Protein AF-A0A3Q0SW16-F1 (afdb_monomer)

Radius of gyration: 19.31 Å; Cα contacts (8 Å, |Δi|>4): 58; chains: 1; bounding box: 65×17×43 Å

Nearest PDB structures (foldseek):
  4irl-assembly3_C  TM=9.450E-01  e=1.051E-02  Escherichia coli K-12
  2n83-assembly1_B  TM=6.630E-01  e=2.761E-01  Homo sapiens
  4uz0-assembly2_B  TM=7.419E-01  e=1.033E+00  Homo sapiens
  8jol-assembly1_C  TM=6.333E-01  e=1.227E+00  Caenorhabditis elegans
  7vzr-assembly1_A  TM=2.980E-01  e=9.128E+00  Chloracidobacterium thermophilum B

Solvent-accessible surface area (backbone atoms only — not comparable to full-atom values): 5582 Å² total; per-residue (Å²): 139,81,86,76,79,82,71,81,66,85,72,58,72,63,52,54,57,53,51,50,50,49,46,52,50,54,46,50,41,64,43,44,61,61,46,51,48,54,35,39,76,67,69,59,42,54,70,70,58,49,50,53,27,67,68,36,90,45,45,68,51,19,45,53,46,49,56,67,62,47,76,45,72,68,43,42,54,49,50,55,52,48,48,48,68,76,46,59,76,85,71,70,74,133

Secondary structure (DSSP, 8-state):
---------TTSHHHHHHHHHHHHHHHHHHHHHHHHHHHHHTT-S-HHHHHHHHH-SSHHHHHHHHHHH--SHHHHHHHHHHHHHHS-------

Sequence (94 aa):
QIHRHTAGNPLTLKTDSIHLTLQILIQSITLVMPVADEMRQQDMIHPEMYNRIHAARTSQDKMRELYKALTTTKVKSAFYRILQEIQPPTCESM

InterPro domains:
  IPR001315 CARD domain [PF00619] (25-88)
  IPR001315 CARD domain [PS50209] (25-87)
  IPR011029 Death-like domain superfamily [G3DSA:1.10.533.10] (18-94)
  IPR011029 Death-like domain superfamily [SSF47986] (23-90)

pLDDT: mean 70.83, std 16.96, range [36.84, 89.5]

Organism: Amphilophus citrinellus (NCBI:txid61819)

Structure (mmCIF, N/CA/C/O backbone):
data_AF-A0A3Q0SW16-F1
#
_entry.id   AF-A0A3Q0SW16-F1
#
loop_
_atom_site.group_PDB
_atom_site.id
_atom_site.type_symbol
_atom_site.label_atom_id
_atom_site.label_alt_id
_atom_site.label_comp_id
_atom_site.label_asym_id
_atom_site.label_entity_id
_atom_site.label_seq_id
_atom_site.pdbx_PDB_ins_code
_atom_site.Cartn_x
_atom_site.Cartn_y
_atom_site.Cartn_z
_atom_site.occupancy
_atom_site.B_iso_or_equiv
_atom_site.auth_seq_id
_atom_site.auth_comp_id
_atom_site.auth_asym_id
_atom_site.auth_atom_id
_atom_site.pdbx_PDB_model_num
ATOM 1 N N . GLN A 1 1 ? 52.280 -3.470 30.566 1.00 40.78 1 GLN A N 1
ATOM 2 C CA . GLN A 1 1 ? 50.863 -3.850 30.403 1.00 40.78 1 GLN A CA 1
ATOM 3 C C . GLN A 1 1 ? 50.051 -2.568 30.333 1.00 40.78 1 GLN A C 1
ATOM 5 O O . GLN A 1 1 ? 50.019 -1.838 31.309 1.00 40.78 1 GLN A O 1
ATOM 10 N N . ILE A 1 2 ? 49.519 -2.225 29.159 1.00 39.81 2 ILE A N 1
ATOM 11 C CA . ILE A 1 2 ? 48.737 -0.999 28.953 1.00 39.81 2 ILE A CA 1
ATOM 12 C C . ILE A 1 2 ? 47.383 -1.452 28.417 1.00 39.81 2 ILE A C 1
ATOM 14 O O . ILE A 1 2 ? 47.305 -2.006 27.321 1.00 39.81 2 ILE A O 1
ATOM 18 N N . HIS A 1 3 ? 46.343 -1.292 29.230 1.00 43.50 3 HIS A N 1
ATOM 19 C CA . HIS A 1 3 ? 44.967 -1.605 28.868 1.00 43.50 3 HIS A CA 1
ATOM 20 C C . HIS A 1 3 ? 44.511 -0.601 27.804 1.00 43.50 3 HIS A C 1
ATOM 22 O O . HIS A 1 3 ? 44.278 0.568 28.103 1.00 43.50 3 HIS A O 1
ATOM 28 N N . ARG A 1 4 ? 44.417 -1.037 26.544 1.00 43.28 4 ARG A N 1
ATOM 29 C CA . ARG A 1 4 ? 43.778 -0.248 25.488 1.00 43.28 4 ARG A CA 1
ATOM 30 C C . ARG A 1 4 ? 42.272 -0.442 25.603 1.00 43.28 4 ARG A C 1
ATOM 32 O O . ARG A 1 4 ? 41.750 -1.482 25.220 1.00 43.28 4 ARG A O 1
ATOM 39 N N . HIS A 1 5 ? 41.606 0.565 26.161 1.00 44.09 5 HIS A N 1
ATOM 40 C CA . HIS A 1 5 ? 40.164 0.744 26.057 1.00 44.09 5 HIS A CA 1
ATOM 41 C C . HIS A 1 5 ? 39.767 0.756 24.577 1.00 44.09 5 HIS A C 1
ATOM 43 O O . HIS A 1 5 ? 40.181 1.631 23.816 1.00 44.09 5 HIS A O 1
ATOM 49 N N . THR A 1 6 ? 38.967 -0.225 24.176 1.00 44.00 6 THR A N 1
ATOM 50 C CA . THR A 1 6 ? 38.217 -0.239 22.924 1.00 44.00 6 THR A CA 1
ATOM 51 C C . THR A 1 6 ? 37.203 0.901 22.979 1.00 44.00 6 THR A C 1
ATOM 53 O O . THR A 1 6 ? 36.124 0.775 23.553 1.00 44.00 6 THR A O 1
ATOM 56 N N . ALA A 1 7 ? 37.576 2.055 22.429 1.00 46.16 7 ALA A N 1
ATOM 57 C CA . ALA A 1 7 ? 36.635 3.118 22.126 1.00 46.16 7 ALA A CA 1
ATOM 58 C C . ALA A 1 7 ? 35.649 2.581 21.078 1.00 46.16 7 ALA A C 1
ATOM 60 O O . ALA A 1 7 ? 36.048 2.257 19.958 1.00 46.16 7 ALA A O 1
ATOM 61 N N . GLY A 1 8 ? 34.379 2.439 21.467 1.00 49.56 8 GLY A N 1
ATOM 62 C CA . GLY A 1 8 ? 33.283 2.171 20.543 1.00 49.56 8 GLY A CA 1
ATOM 63 C C . GLY A 1 8 ? 33.323 3.200 19.418 1.00 49.56 8 GLY A C 1
ATOM 64 O O . GLY A 1 8 ? 33.246 4.404 19.654 1.00 49.56 8 GLY A O 1
ATOM 65 N N . ASN A 1 9 ? 33.545 2.714 18.203 1.00 47.81 9 ASN A N 1
ATOM 66 C CA . ASN A 1 9 ? 33.715 3.536 17.019 1.00 47.81 9 ASN A CA 1
ATOM 67 C C . ASN A 1 9 ? 32.375 4.239 16.699 1.00 47.81 9 ASN A C 1
ATOM 69 O O . ASN A 1 9 ? 31.383 3.540 16.493 1.00 47.81 9 ASN A O 1
ATOM 73 N N . PRO A 1 10 ? 32.300 5.581 16.609 1.00 46.97 10 PRO A N 1
ATOM 74 C CA . PRO A 1 10 ? 31.049 6.308 16.336 1.00 46.97 10 PRO A CA 1
ATOM 75 C C . PRO A 1 10 ? 30.483 6.087 14.918 1.00 46.97 10 PRO A C 1
ATOM 77 O O . PRO A 1 10 ? 29.461 6.667 14.557 1.00 46.97 10 PRO A O 1
ATOM 80 N N . LEU A 1 11 ? 31.134 5.253 14.103 1.00 43.03 11 LEU A N 1
ATOM 81 C CA . LEU A 1 11 ? 30.729 4.941 12.734 1.00 43.03 11 LEU A CA 1
ATOM 82 C C . LEU A 1 11 ? 29.705 3.799 12.625 1.00 43.03 11 LEU A C 1
ATOM 84 O O . LEU A 1 11 ? 29.166 3.599 11.542 1.00 43.03 11 LEU A O 1
ATOM 88 N N . THR A 1 12 ? 29.393 3.072 13.704 1.00 47.22 12 THR A N 1
ATOM 89 C CA . THR A 1 12 ? 28.425 1.961 13.631 1.00 47.22 12 THR A CA 1
ATOM 90 C C . THR A 1 12 ? 26.966 2.420 13.701 1.00 47.22 12 THR A C 1
ATOM 92 O O . THR A 1 12 ? 26.144 1.857 12.991 1.00 47.22 12 THR A O 1
ATOM 95 N N . LEU A 1 13 ? 26.641 3.511 14.411 1.00 45.06 13 LEU A N 1
ATOM 96 C CA . LEU A 1 13 ? 25.244 3.957 14.596 1.00 45.06 13 LEU A CA 1
ATOM 97 C C . LEU A 1 13 ? 24.579 4.564 13.345 1.00 45.06 13 LEU A C 1
ATOM 99 O O . LEU A 1 13 ? 23.355 4.690 13.287 1.00 45.06 13 LEU A O 1
ATOM 103 N N . LYS A 1 14 ? 25.354 4.991 12.340 1.00 44.94 14 LYS A N 1
ATOM 104 C CA . LYS A 1 14 ? 24.789 5.624 11.131 1.00 44.94 14 LYS A CA 1
ATOM 105 C C . LYS A 1 14 ? 24.340 4.596 10.090 1.00 44.94 14 LYS A C 1
ATOM 107 O O . LYS A 1 14 ? 23.474 4.893 9.268 1.00 44.94 14 LYS A O 1
ATOM 112 N N . THR A 1 15 ? 24.907 3.394 10.152 1.00 46.38 15 THR A N 1
ATOM 113 C CA . THR A 1 15 ? 24.588 2.283 9.252 1.00 46.38 15 THR A CA 1
ATOM 114 C C . THR A 1 15 ? 23.253 1.646 9.622 1.00 46.38 15 THR A C 1
ATOM 116 O O . THR A 1 15 ? 22.480 1.337 8.722 1.00 46.38 15 THR A O 1
ATOM 119 N N . ASP A 1 16 ? 22.913 1.573 10.914 1.00 52.47 16 ASP A N 1
ATOM 120 C CA . ASP A 1 16 ? 21.623 1.046 11.385 1.00 52.47 16 ASP A CA 1
ATOM 121 C C . ASP A 1 16 ? 20.432 1.889 10.914 1.00 52.47 16 ASP A C 1
ATOM 123 O O . ASP A 1 16 ? 19.395 1.348 10.553 1.00 52.47 16 ASP A O 1
ATOM 127 N N . SER A 1 17 ? 20.583 3.215 10.817 1.00 52.59 17 SER A N 1
ATOM 128 C CA . SER A 1 17 ? 19.507 4.102 10.341 1.00 52.59 17 SER A CA 1
ATOM 129 C C . SER A 1 17 ? 19.212 3.924 8.847 1.00 52.59 17 SER A C 1
ATOM 131 O O . SER A 1 17 ? 18.052 3.941 8.431 1.00 52.59 17 SER A O 1
ATOM 133 N N . ILE A 1 18 ? 20.249 3.734 8.024 1.00 51.84 18 ILE A N 1
ATOM 134 C CA . ILE A 1 18 ? 20.085 3.482 6.584 1.00 51.84 18 ILE A CA 1
ATOM 135 C C . ILE A 1 18 ? 19.614 2.043 6.361 1.00 51.84 18 ILE A C 1
ATOM 137 O O . ILE A 1 18 ? 18.720 1.826 5.551 1.00 51.84 18 ILE A O 1
ATOM 141 N N . HIS A 1 19 ? 20.144 1.077 7.115 1.00 53.91 19 HIS A N 1
ATOM 142 C CA . HIS A 1 19 ? 19.727 -0.322 7.051 1.00 53.91 19 HIS A CA 1
ATOM 143 C C . HIS A 1 19 ? 18.262 -0.497 7.475 1.00 53.91 19 HIS A C 1
ATOM 145 O O . HIS A 1 19 ? 17.499 -1.149 6.770 1.00 53.91 19 HIS A O 1
ATOM 151 N N . LEU A 1 20 ? 17.825 0.175 8.544 1.00 54.84 20 LEU A N 1
ATOM 152 C CA . LEU A 1 20 ? 16.431 0.186 8.988 1.00 54.84 20 LEU A CA 1
ATOM 153 C C . LEU A 1 20 ? 15.516 0.867 7.962 1.00 54.84 20 LEU A C 1
ATOM 155 O O . LEU A 1 20 ? 14.454 0.340 7.645 1.00 54.84 20 LEU A O 1
ATOM 159 N N . THR A 1 21 ? 15.940 1.995 7.381 1.00 56.72 21 THR A N 1
ATOM 160 C CA . THR A 1 21 ? 15.154 2.696 6.349 1.00 56.72 21 THR A CA 1
ATOM 161 C C . THR A 1 21 ? 15.026 1.860 5.075 1.00 56.72 21 THR A C 1
ATOM 163 O O . THR A 1 21 ? 13.937 1.754 4.516 1.00 56.72 21 THR A O 1
ATOM 166 N N . LEU A 1 22 ? 16.114 1.228 4.627 1.00 64.81 22 LEU A N 1
ATOM 167 C CA . LEU A 1 22 ? 16.108 0.346 3.462 1.00 64.81 22 LEU A CA 1
ATOM 168 C C . LEU A 1 22 ? 15.285 -0.913 3.725 1.00 64.81 22 LEU A C 1
ATOM 170 O O . LEU A 1 22 ? 14.504 -1.295 2.864 1.00 64.81 22 LEU A O 1
ATOM 174 N N . GLN A 1 23 ? 15.386 -1.518 4.909 1.00 60.84 23 GLN A N 1
ATOM 175 C CA . GLN A 1 23 ? 14.578 -2.677 5.277 1.00 60.84 23 GLN A CA 1
ATOM 176 C C . GLN A 1 23 ? 13.092 -2.320 5.337 1.00 60.84 23 GLN A C 1
ATOM 178 O O . GLN A 1 23 ? 12.288 -3.040 4.763 1.00 60.84 23 GLN A O 1
ATOM 183 N N . ILE A 1 24 ? 12.710 -1.188 5.939 1.00 60.66 24 ILE A N 1
ATOM 184 C CA . ILE A 1 24 ? 11.319 -0.703 5.935 1.00 60.66 24 ILE A CA 1
ATOM 185 C C . ILE A 1 24 ? 10.841 -0.435 4.506 1.00 60.66 24 ILE A C 1
ATOM 187 O O . ILE A 1 24 ? 9.710 -0.780 4.166 1.00 60.66 24 ILE A O 1
ATOM 191 N N . LEU A 1 25 ? 11.692 0.135 3.650 1.00 62.78 25 LEU A N 1
ATOM 192 C CA . LEU A 1 25 ? 11.360 0.402 2.254 1.00 62.78 25 LEU A CA 1
ATOM 193 C C . LEU A 1 25 ? 11.184 -0.900 1.458 1.00 62.78 25 LEU A C 1
ATOM 195 O O . LEU A 1 25 ? 10.189 -1.046 0.760 1.00 62.78 25 LEU A O 1
ATOM 199 N N . ILE A 1 26 ? 12.094 -1.867 1.601 1.00 61.50 26 ILE A N 1
ATOM 200 C CA . ILE A 1 26 ? 12.071 -3.173 0.919 1.00 61.50 26 ILE A CA 1
ATOM 201 C C . ILE A 1 26 ? 10.913 -4.04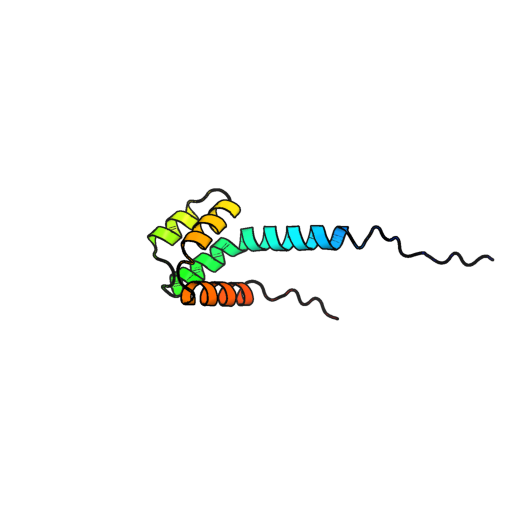1 1.427 1.00 61.50 26 ILE A C 1
ATOM 203 O O . ILE A 1 26 ? 10.219 -4.678 0.633 1.00 61.50 26 ILE A O 1
ATOM 207 N N . GLN A 1 27 ? 10.660 -4.028 2.736 1.00 61.94 27 GLN A N 1
ATOM 208 C CA . GLN A 1 27 ? 9.506 -4.685 3.346 1.00 61.94 27 GLN A CA 1
ATOM 209 C C . GLN A 1 27 ? 8.226 -4.044 2.819 1.00 61.94 27 GLN A C 1
ATOM 211 O O . GLN A 1 27 ? 7.406 -4.745 2.249 1.00 61.94 27 GLN A O 1
ATOM 216 N N . SER A 1 28 ? 8.087 -2.716 2.853 1.00 62.88 28 SER A N 1
ATOM 217 C CA . SER A 1 28 ? 6.909 -2.028 2.294 1.00 62.88 28 SER A CA 1
ATOM 218 C C . SER A 1 28 ? 6.688 -2.383 0.819 1.00 62.88 28 SER A C 1
ATOM 220 O O . SER A 1 28 ? 5.570 -2.658 0.400 1.00 62.88 28 SER A O 1
ATOM 222 N N . ILE A 1 29 ? 7.765 -2.471 0.039 1.00 62.31 29 ILE A N 1
ATOM 223 C CA . ILE A 1 29 ? 7.770 -2.892 -1.369 1.00 62.31 29 ILE A CA 1
ATOM 224 C C . ILE A 1 29 ? 7.276 -4.343 -1.544 1.00 62.31 29 ILE A C 1
ATOM 226 O O . ILE A 1 29 ? 6.602 -4.646 -2.531 1.00 62.31 29 ILE A O 1
ATOM 230 N N . THR A 1 30 ? 7.588 -5.234 -0.607 1.00 67.50 30 THR A N 1
ATOM 231 C CA . THR A 1 30 ? 7.179 -6.650 -0.639 1.00 67.50 30 THR A CA 1
ATOM 232 C C . THR A 1 30 ? 5.755 -6.837 -0.106 1.00 67.50 30 THR A C 1
ATOM 234 O O . THR A 1 30 ? 4.985 -7.638 -0.634 1.00 67.50 30 THR A O 1
ATOM 237 N N . LEU A 1 31 ? 5.372 -6.040 0.892 1.00 75.81 31 LEU A N 1
ATOM 238 C CA . LEU A 1 31 ? 4.108 -6.132 1.615 1.00 75.81 31 LEU A CA 1
ATOM 239 C C . LEU A 1 31 ? 2.950 -5.398 0.928 1.00 75.81 31 LEU A C 1
ATOM 241 O O . LEU A 1 31 ? 1.800 -5.670 1.247 1.00 75.81 31 LEU A O 1
ATOM 245 N N . VAL A 1 32 ? 3.208 -4.534 -0.062 1.00 79.38 32 VAL A N 1
ATOM 246 C CA . VAL A 1 32 ? 2.150 -3.845 -0.829 1.00 79.38 32 VAL A CA 1
ATOM 247 C C . VAL A 1 32 ? 1.127 -4.804 -1.436 1.00 79.38 32 VAL A C 1
ATOM 249 O O . VAL A 1 32 ? -0.063 -4.508 -1.412 1.00 79.38 32 VAL A O 1
ATOM 252 N N . MET A 1 33 ? 1.568 -5.938 -1.984 1.00 84.50 33 MET A N 1
ATOM 253 C CA . MET A 1 33 ? 0.661 -6.919 -2.588 1.00 84.50 33 MET A CA 1
ATOM 254 C C . MET A 1 33 ? -0.218 -7.614 -1.529 1.00 84.50 33 MET A C 1
ATOM 256 O O . MET A 1 33 ? -1.436 -7.575 -1.692 1.00 84.50 33 MET A O 1
ATOM 260 N N . PRO A 1 34 ? 0.346 -8.160 -0.430 1.00 85.12 34 PRO A N 1
ATOM 261 C CA . PRO A 1 34 ? -0.429 -8.641 0.716 1.00 85.12 34 PRO A CA 1
ATOM 262 C C . PRO A 1 34 ? -1.410 -7.609 1.285 1.00 85.12 34 PRO A C 1
ATOM 264 O O . PRO A 1 34 ? -2.578 -7.917 1.496 1.00 85.12 34 PRO A O 1
ATOM 267 N N . VAL A 1 35 ? -0.968 -6.362 1.479 1.00 84.88 35 VAL A N 1
ATOM 268 C CA . VAL A 1 35 ? -1.821 -5.292 2.014 1.00 84.88 35 VAL A CA 1
ATOM 269 C C . VAL A 1 35 ? -2.967 -4.971 1.052 1.00 84.88 35 VAL A C 1
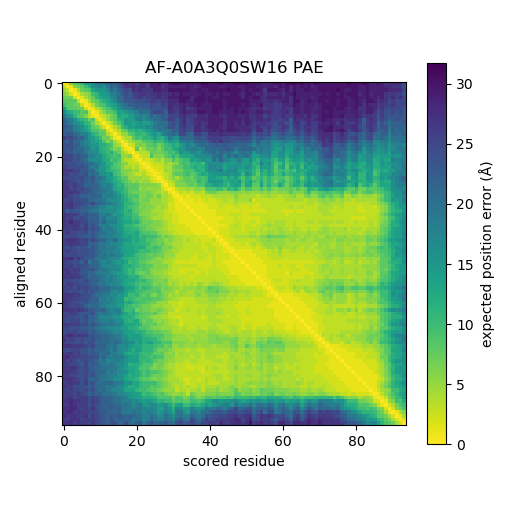ATOM 271 O O . VAL A 1 35 ? -4.105 -4.815 1.484 1.00 84.88 35 VAL A O 1
ATOM 274 N N . ALA A 1 36 ? -2.695 -4.887 -0.254 1.00 86.31 36 ALA A N 1
ATOM 275 C CA . ALA A 1 36 ? -3.729 -4.659 -1.260 1.00 86.31 36 ALA A CA 1
ATOM 276 C C . ALA A 1 36 ? -4.747 -5.810 -1.313 1.00 86.31 36 ALA A C 1
ATOM 278 O O . ALA A 1 36 ? -5.930 -5.559 -1.538 1.00 86.31 36 ALA A O 1
ATOM 279 N N . ASP A 1 37 ? -4.305 -7.051 -1.095 1.00 87.75 37 ASP A N 1
ATOM 280 C CA . ASP A 1 37 ? -5.183 -8.220 -1.048 1.00 87.75 37 ASP A CA 1
ATOM 281 C C . ASP A 1 37 ? -6.128 -8.166 0.155 1.00 87.75 37 ASP A C 1
ATOM 283 O O . ASP A 1 37 ? -7.343 -8.190 -0.025 1.00 87.75 37 ASP A O 1
ATOM 287 N N . GLU A 1 38 ? -5.594 -7.930 1.354 1.00 88.50 38 GLU A N 1
ATOM 288 C CA . GLU A 1 38 ? -6.385 -7.743 2.578 1.00 88.50 38 GLU A CA 1
ATOM 289 C C . GLU A 1 38 ? -7.374 -6.575 2.455 1.00 88.50 38 GLU A C 1
ATOM 291 O O . GLU A 1 38 ? -8.543 -6.673 2.834 1.00 88.50 38 GLU A O 1
ATOM 296 N N . MET A 1 39 ? -6.940 -5.456 1.866 1.00 86.38 39 MET A N 1
ATOM 297 C CA . MET A 1 39 ? -7.820 -4.314 1.617 1.00 86.38 39 MET A CA 1
ATOM 298 C C . MET A 1 39 ? -8.942 -4.647 0.628 1.00 86.38 39 MET A C 1
ATOM 300 O O . MET A 1 39 ? -10.054 -4.138 0.779 1.00 86.38 39 MET A O 1
ATOM 304 N N . ARG A 1 40 ? -8.677 -5.485 -0.380 1.00 86.94 40 ARG A N 1
ATOM 305 C CA . ARG A 1 40 ? -9.699 -5.957 -1.319 1.00 86.94 40 ARG A CA 1
ATOM 306 C C . ARG A 1 40 ? -10.661 -6.930 -0.641 1.00 86.94 40 ARG A C 1
ATOM 308 O O . ARG A 1 40 ? -11.861 -6.806 -0.851 1.00 86.94 40 ARG A O 1
ATOM 315 N N . GLN A 1 41 ? -10.159 -7.860 0.171 1.00 86.81 41 GLN A N 1
ATOM 316 C CA . GLN A 1 41 ? -10.988 -8.809 0.925 1.00 86.81 41 GLN A CA 1
ATOM 317 C C . GLN A 1 41 ? -11.937 -8.101 1.900 1.00 86.81 41 GLN A C 1
ATOM 319 O O . GLN A 1 41 ? -13.049 -8.565 2.127 1.00 86.81 41 GLN A O 1
ATOM 324 N N . GLN A 1 42 ? -11.522 -6.956 2.446 1.00 86.00 42 GLN A N 1
ATOM 325 C CA . GLN A 1 42 ? -12.356 -6.124 3.317 1.00 86.00 42 GLN A CA 1
ATOM 326 C C . GLN A 1 42 ? -13.257 -5.133 2.554 1.00 86.00 42 GLN A C 1
ATOM 328 O O . GLN A 1 42 ? -13.829 -4.242 3.184 1.00 86.00 42 GLN A O 1
ATOM 333 N N . ASP A 1 43 ? -13.366 -5.239 1.222 1.00 84.81 43 ASP A N 1
ATOM 334 C CA . ASP A 1 43 ? -14.133 -4.318 0.362 1.00 84.81 43 ASP A CA 1
ATOM 335 C C . ASP A 1 43 ? -13.7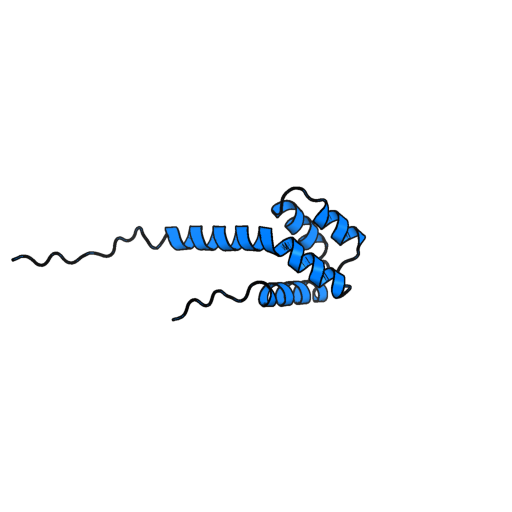22 -2.833 0.531 1.00 84.81 43 ASP A C 1
ATOM 337 O O . ASP A 1 43 ? -14.495 -1.901 0.30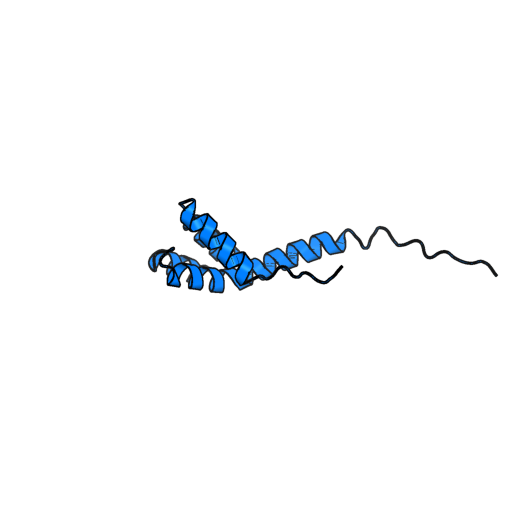2 1.00 84.81 43 ASP A O 1
ATOM 341 N N . MET A 1 44 ? -12.470 -2.579 0.941 1.00 85.56 44 MET A N 1
ATOM 342 C CA . MET A 1 44 ? -11.941 -1.223 1.166 1.00 85.56 44 MET A CA 1
ATOM 343 C C . MET A 1 44 ? -11.417 -0.581 -0.118 1.00 85.56 44 MET A C 1
ATOM 345 O O . MET A 1 44 ? -11.338 0.646 -0.209 1.00 85.56 44 MET A O 1
ATOM 349 N N . ILE A 1 45 ? -11.042 -1.398 -1.105 1.00 86.56 45 ILE A N 1
ATOM 350 C CA . ILE A 1 45 ? -10.622 -0.952 -2.434 1.00 86.56 45 ILE A CA 1
ATOM 351 C C . ILE A 1 45 ? -11.407 -1.692 -3.513 1.00 86.56 45 ILE A C 1
ATOM 353 O O . ILE A 1 45 ? -11.649 -2.892 -3.423 1.00 86.56 45 ILE A O 1
ATOM 357 N N . HIS A 1 46 ? -11.761 -0.974 -4.576 1.00 85.25 46 HIS A N 1
ATOM 358 C CA . HIS A 1 46 ? -12.424 -1.578 -5.724 1.00 85.25 46 HIS A CA 1
ATOM 359 C C . HIS A 1 46 ? -11.468 -2.496 -6.505 1.00 85.25 46 HIS A C 1
ATOM 361 O O . HIS A 1 46 ? -10.268 -2.203 -6.592 1.00 85.25 46 HIS A O 1
ATOM 367 N N . PRO A 1 47 ? -11.987 -3.546 -7.167 1.00 85.88 47 PRO A N 1
ATOM 368 C CA . PRO A 1 47 ? -11.182 -4.457 -7.980 1.00 85.88 47 PRO A CA 1
ATOM 369 C C . PRO A 1 47 ? -10.429 -3.744 -9.113 1.00 85.88 47 PRO A C 1
ATOM 371 O O . PRO A 1 47 ? -9.318 -4.142 -9.447 1.00 85.88 47 PRO A O 1
ATOM 374 N N . GLU A 1 48 ? -10.967 -2.650 -9.665 1.00 87.69 48 GLU A N 1
ATOM 375 C CA . GLU A 1 48 ? -10.242 -1.843 -10.656 1.00 87.69 48 GLU A CA 1
ATOM 376 C C . GLU A 1 48 ? -8.982 -1.196 -10.062 1.00 87.69 48 GLU A C 1
ATOM 378 O O . GLU A 1 48 ? -7.921 -1.208 -10.685 1.00 87.69 48 GLU A O 1
ATOM 383 N N . MET A 1 49 ? -9.071 -0.681 -8.834 1.00 86.12 49 MET A N 1
ATOM 384 C CA . MET A 1 49 ? -7.925 -0.093 -8.144 1.00 86.12 49 MET A CA 1
ATOM 385 C C . MET A 1 49 ? -6.898 -1.170 -7.779 1.00 86.12 49 MET A C 1
ATOM 387 O O . MET A 1 49 ? -5.706 -0.981 -8.011 1.00 86.12 49 MET A O 1
ATOM 391 N N . TYR A 1 50 ? -7.356 -2.330 -7.297 1.00 89.00 50 TYR A N 1
ATOM 392 C CA . TYR A 1 50 ? -6.497 -3.493 -7.064 1.00 89.00 50 TYR A CA 1
ATOM 393 C C . TYR A 1 50 ? -5.749 -3.911 -8.336 1.00 89.00 50 TYR A C 1
ATOM 395 O O . TYR A 1 50 ? -4.538 -4.105 -8.303 1.00 89.00 50 TYR A O 1
ATOM 403 N N . ASN A 1 51 ? -6.433 -3.971 -9.481 1.00 89.50 51 ASN A N 1
ATOM 404 C CA . ASN A 1 51 ? -5.804 -4.311 -10.756 1.00 89.50 51 ASN A CA 1
ATOM 405 C C . ASN A 1 51 ? -4.752 -3.279 -11.179 1.00 89.50 51 ASN A C 1
ATOM 407 O O . ASN A 1 51 ? -3.709 -3.667 -11.697 1.00 89.50 51 ASN A O 1
ATOM 411 N N . ARG A 1 52 ? -4.972 -1.981 -10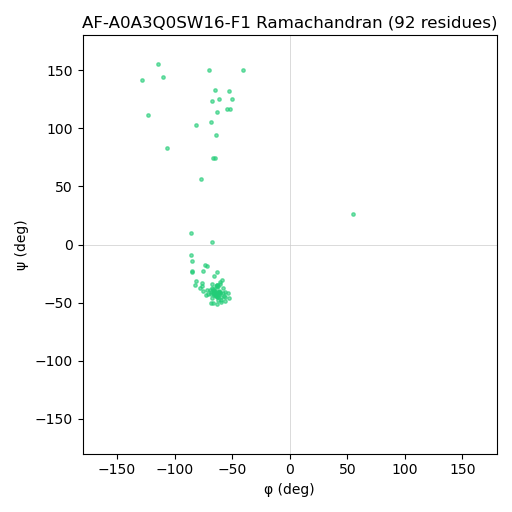.923 1.00 89.19 52 ARG A N 1
ATOM 412 C CA . ARG A 1 52 ? -3.961 -0.933 -11.168 1.00 89.19 52 ARG A CA 1
ATOM 413 C C . ARG A 1 52 ? -2.726 -1.113 -10.286 1.00 89.19 52 ARG A C 1
ATOM 415 O O . ARG A 1 52 ? -1.608 -1.013 -10.785 1.00 89.19 52 ARG A O 1
ATOM 422 N N . ILE A 1 53 ? -2.924 -1.439 -9.008 1.00 88.06 53 ILE A N 1
ATOM 423 C CA . ILE A 1 53 ? -1.837 -1.751 -8.069 1.00 88.06 53 ILE A CA 1
ATOM 424 C C . ILE A 1 53 ? -1.089 -3.011 -8.526 1.00 88.06 53 ILE A C 1
ATOM 426 O O . ILE A 1 53 ? 0.136 -3.020 -8.560 1.00 88.06 53 ILE A O 1
ATOM 430 N N . HIS A 1 54 ? -1.798 -4.062 -8.939 1.00 86.50 54 HIS A N 1
ATOM 431 C CA . HIS A 1 54 ? -1.190 -5.296 -9.435 1.00 86.50 54 HIS A CA 1
ATOM 432 C C . HIS A 1 54 ? -0.408 -5.073 -10.744 1.00 86.50 54 HIS A C 1
ATOM 434 O O . HIS A 1 54 ? 0.683 -5.617 -10.912 1.00 86.50 54 HIS A O 1
ATOM 440 N N . ALA A 1 55 ? -0.941 -4.253 -11.656 1.00 88.31 55 ALA A N 1
ATOM 441 C CA . ALA A 1 55 ? -0.345 -3.946 -12.957 1.00 88.31 55 ALA A CA 1
ATOM 442 C C . ALA A 1 55 ? 0.878 -3.013 -12.884 1.00 88.31 55 ALA A C 1
ATOM 444 O O . ALA A 1 55 ? 1.648 -2.937 -13.845 1.00 88.31 55 ALA A O 1
ATOM 445 N N . ALA A 1 56 ? 1.081 -2.297 -11.775 1.00 87.81 56 ALA A N 1
ATOM 446 C CA . ALA A 1 56 ? 2.253 -1.448 -11.606 1.00 87.81 56 ALA A CA 1
ATOM 447 C C . ALA A 1 56 ? 3.552 -2.282 -11.558 1.00 87.81 56 ALA A C 1
ATOM 449 O O . ALA A 1 56 ? 3.654 -3.291 -10.858 1.00 87.81 56 ALA A O 1
ATOM 450 N N . ARG A 1 57 ? 4.566 -1.852 -12.326 1.00 80.44 57 ARG A N 1
ATOM 451 C CA . ARG A 1 57 ? 5.816 -2.613 -12.537 1.00 80.44 57 ARG A CA 1
ATOM 452 C C . ARG A 1 57 ? 6.721 -2.640 -11.314 1.00 80.44 57 ARG A C 1
ATOM 454 O O . ARG A 1 57 ? 7.354 -3.656 -11.053 1.00 80.44 57 ARG A O 1
ATOM 461 N N . THR A 1 58 ? 6.817 -1.525 -10.598 1.00 79.62 58 THR A N 1
ATOM 462 C CA . TH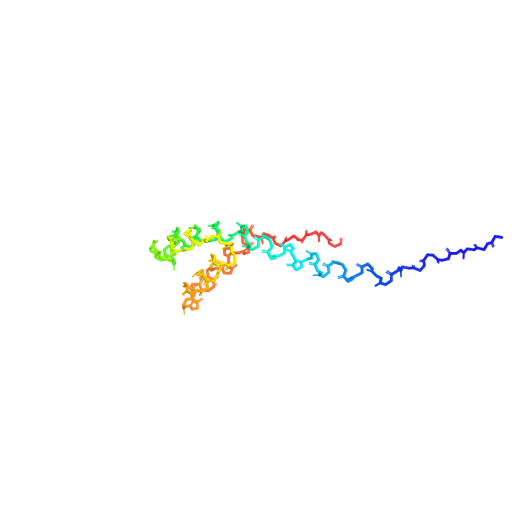R A 1 58 ? 7.681 -1.397 -9.422 1.00 79.62 58 THR A CA 1
ATOM 463 C C . THR A 1 58 ? 6.819 -1.315 -8.180 1.00 79.62 58 THR A C 1
ATOM 465 O O . THR A 1 58 ? 5.765 -0.685 -8.205 1.00 79.62 58 THR A O 1
ATOM 468 N N . SER A 1 59 ? 7.252 -1.897 -7.065 1.00 75.50 59 SER A N 1
ATOM 469 C CA . SER A 1 59 ? 6.475 -1.800 -5.827 1.00 75.50 59 SER A CA 1
ATOM 470 C C . SER A 1 59 ? 6.331 -0.369 -5.311 1.00 75.50 59 SER A C 1
ATOM 472 O O . SER A 1 59 ? 5.363 -0.069 -4.621 1.00 75.50 59 SER A O 1
ATOM 474 N N . GLN A 1 60 ? 7.247 0.532 -5.676 1.00 75.44 60 GLN A N 1
ATOM 475 C CA . GLN A 1 60 ? 7.086 1.958 -5.413 1.00 75.44 60 GLN A CA 1
ATOM 476 C C . GLN A 1 60 ? 5.870 2.520 -6.162 1.00 75.44 60 GLN A C 1
ATOM 478 O O . GLN A 1 60 ? 5.062 3.228 -5.566 1.00 75.44 60 GLN A O 1
ATOM 483 N N . ASP A 1 61 ? 5.691 2.172 -7.439 1.00 83.56 61 ASP A N 1
ATOM 484 C CA . ASP A 1 61 ? 4.486 2.540 -8.189 1.00 83.56 61 ASP A CA 1
ATOM 485 C C . ASP A 1 61 ? 3.238 1.859 -7.630 1.00 83.56 61 ASP A C 1
ATOM 487 O O . ASP A 1 61 ? 2.210 2.515 -7.479 1.00 83.56 61 ASP A O 1
ATOM 491 N N . LYS A 1 62 ? 3.335 0.585 -7.229 1.00 84.75 62 LYS A N 1
ATOM 492 C CA . LYS A 1 62 ? 2.229 -0.116 -6.562 1.00 84.75 62 LYS A CA 1
ATOM 493 C C . LYS A 1 62 ? 1.789 0.625 -5.296 1.00 84.75 62 LYS A C 1
ATOM 495 O O . LYS A 1 62 ? 0.600 0.841 -5.090 1.00 84.75 62 LYS A O 1
ATOM 500 N N . MET A 1 63 ? 2.746 1.084 -4.489 1.00 82.50 63 MET A N 1
ATOM 501 C CA . MET A 1 63 ? 2.472 1.867 -3.286 1.00 82.50 63 MET A CA 1
ATOM 502 C C . MET A 1 63 ? 1.852 3.228 -3.619 1.00 82.50 63 MET A C 1
ATOM 504 O O . MET A 1 63 ? 0.926 3.668 -2.944 1.00 82.50 63 MET A O 1
ATOM 508 N N . ARG A 1 64 ? 2.312 3.897 -4.684 1.00 83.69 64 ARG A N 1
ATOM 509 C CA . ARG A 1 64 ? 1.705 5.153 -5.155 1.00 83.69 64 ARG A CA 1
ATOM 510 C C . ARG A 1 64 ? 0.249 4.958 -5.572 1.00 83.69 64 ARG A C 1
ATOM 512 O O . ARG A 1 64 ? -0.583 5.790 -5.219 1.00 83.69 64 ARG A O 1
ATOM 519 N N . GLU A 1 65 ? -0.073 3.877 -6.280 1.00 86.56 65 GLU A N 1
ATOM 520 C CA . GLU A 1 65 ? -1.460 3.542 -6.630 1.00 86.56 65 GLU A CA 1
ATOM 521 C C . GLU A 1 65 ? -2.290 3.173 -5.390 1.00 86.56 65 GLU A C 1
ATOM 523 O O . GLU A 1 65 ? -3.426 3.626 -5.258 1.00 86.56 65 GLU A O 1
ATOM 528 N N . LEU A 1 66 ? -1.707 2.453 -4.426 1.00 84.81 66 LEU A N 1
ATOM 529 C CA . LEU A 1 66 ? -2.352 2.155 -3.145 1.00 84.81 66 LEU A CA 1
ATOM 530 C C . LEU A 1 66 ? -2.694 3.443 -2.380 1.00 84.81 66 LEU A C 1
ATOM 532 O O . LEU A 1 66 ? -3.821 3.604 -1.920 1.00 84.81 66 LEU A O 1
ATOM 536 N N . TYR A 1 67 ? -1.772 4.408 -2.312 1.00 82.00 67 TYR A N 1
ATOM 537 C CA . TYR A 1 67 ? -2.020 5.710 -1.685 1.00 82.00 67 TYR A CA 1
ATOM 538 C C . TYR A 1 67 ? -3.161 6.485 -2.351 1.00 82.00 67 TYR A C 1
ATOM 540 O O . TYR A 1 67 ? -3.914 7.162 -1.651 1.00 82.00 67 TYR A O 1
ATOM 548 N N . LYS A 1 68 ? -3.343 6.364 -3.673 1.00 84.56 68 LYS A N 1
ATOM 549 C CA . LYS A 1 68 ? -4.503 6.953 -4.365 1.00 84.56 68 LYS A CA 1
ATOM 550 C C . LYS A 1 68 ? -5.822 6.309 -3.937 1.00 84.56 68 LYS A C 1
ATOM 552 O O . LYS A 1 68 ? -6.857 6.966 -4.001 1.00 84.56 68 LYS A O 1
ATOM 557 N N . ALA A 1 69 ? -5.797 5.052 -3.493 1.00 82.44 69 ALA A N 1
ATOM 558 C CA . ALA A 1 69 ? -6.960 4.357 -2.950 1.00 82.44 69 ALA A CA 1
ATOM 559 C C . ALA A 1 69 ? -7.320 4.809 -1.525 1.00 82.44 69 ALA A C 1
ATOM 561 O O . ALA A 1 69 ? -8.478 4.704 -1.123 1.00 82.44 69 ALA A O 1
ATOM 562 N N . LEU A 1 70 ? -6.362 5.363 -0.772 1.00 83.62 70 LEU A N 1
ATOM 563 C CA . LEU A 1 70 ? -6.548 5.858 0.597 1.00 83.62 70 LEU A CA 1
ATOM 564 C C . LEU A 1 70 ? -7.259 7.227 0.634 1.00 83.62 70 LEU A C 1
ATOM 566 O O . LEU A 1 70 ? -6.750 8.203 1.192 1.00 83.62 70 LEU A O 1
ATOM 570 N N . THR A 1 71 ? -8.446 7.317 0.035 1.00 81.50 71 THR A N 1
ATOM 571 C CA . THR A 1 71 ? -9.202 8.573 -0.115 1.00 81.50 71 THR A CA 1
ATOM 572 C C . THR A 1 71 ? -9.887 9.017 1.176 1.00 81.50 71 THR A C 1
ATOM 574 O O . THR A 1 71 ? -9.979 10.213 1.445 1.00 81.50 71 THR A O 1
ATOM 577 N N . THR A 1 72 ? -10.334 8.073 2.008 1.00 83.44 72 THR A N 1
ATOM 578 C CA . THR A 1 72 ? -11.081 8.353 3.244 1.00 83.44 72 THR A CA 1
ATOM 579 C C . THR A 1 72 ? -10.309 7.941 4.494 1.00 83.44 72 THR A C 1
ATOM 581 O O . THR A 1 72 ? -9.470 7.038 4.467 1.00 83.44 72 THR A O 1
ATOM 584 N N . THR A 1 73 ? -10.620 8.575 5.630 1.00 83.81 73 THR A N 1
ATOM 585 C CA . THR A 1 73 ? -10.010 8.248 6.931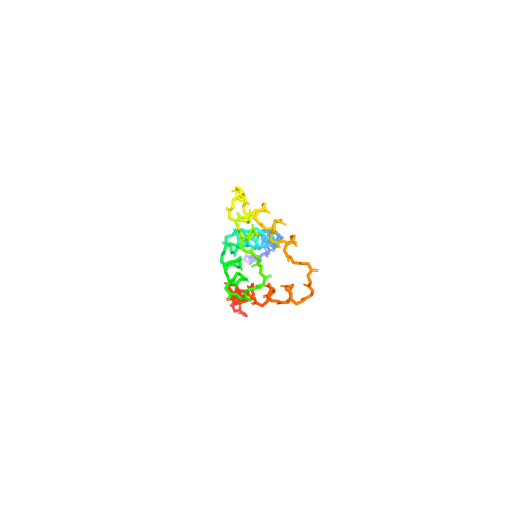 1.00 83.81 73 THR A CA 1
ATOM 586 C C . THR A 1 73 ? -10.229 6.785 7.315 1.00 83.81 73 THR A C 1
ATOM 588 O O . THR A 1 73 ? -9.309 6.150 7.814 1.00 83.81 73 THR A O 1
ATOM 591 N N . LYS A 1 74 ? -11.402 6.216 7.005 1.00 83.88 74 LYS A N 1
ATOM 592 C CA . LYS A 1 74 ? -11.711 4.804 7.271 1.00 83.88 74 LYS A CA 1
ATOM 593 C C . LYS A 1 74 ? -10.746 3.861 6.545 1.00 83.88 74 LYS A C 1
ATOM 595 O O . LYS A 1 74 ? -10.195 2.956 7.165 1.00 83.88 74 LYS A O 1
ATOM 600 N N . VAL A 1 75 ? -10.509 4.106 5.255 1.00 82.00 75 VAL A N 1
ATOM 601 C CA . VAL A 1 75 ? -9.604 3.290 4.430 1.00 82.00 75 VAL A CA 1
ATOM 602 C C . VAL A 1 75 ? -8.151 3.457 4.890 1.00 82.00 75 VAL A C 1
ATOM 604 O O . VAL A 1 75 ? -7.420 2.473 4.967 1.00 82.00 75 VAL A O 1
ATOM 607 N N . LYS A 1 76 ? -7.747 4.672 5.293 1.00 82.19 76 LYS A N 1
ATOM 608 C CA . LYS A 1 76 ? -6.431 4.918 5.910 1.00 82.19 76 LYS A CA 1
ATOM 609 C C . LYS A 1 76 ? -6.246 4.114 7.195 1.00 82.19 76 LYS A C 1
ATOM 611 O O . LYS A 1 76 ? -5.238 3.435 7.339 1.00 82.19 76 LYS A O 1
ATOM 616 N N . SER A 1 77 ? -7.210 4.156 8.114 1.00 85.19 77 SER A N 1
ATOM 617 C CA . SER A 1 77 ? -7.136 3.399 9.369 1.00 85.19 77 SER A CA 1
ATOM 618 C C . SER A 1 77 ? -7.079 1.888 9.132 1.00 85.19 77 SER A C 1
ATOM 620 O O . SER A 1 77 ? -6.294 1.205 9.786 1.00 85.19 77 SER A O 1
ATOM 622 N N . ALA A 1 78 ? -7.857 1.369 8.176 1.00 85.25 78 ALA A N 1
ATOM 623 C CA . ALA A 1 78 ? -7.809 -0.042 7.795 1.00 85.25 78 ALA A CA 1
ATOM 624 C C . ALA A 1 78 ? -6.433 -0.431 7.232 1.00 85.25 78 ALA A C 1
ATOM 626 O O . ALA A 1 78 ? -5.862 -1.427 7.667 1.00 85.25 78 ALA A O 1
ATOM 627 N N . PHE A 1 79 ? -5.873 0.392 6.341 1.00 84.12 79 PHE A N 1
ATOM 628 C CA . PHE A 1 79 ? -4.527 0.206 5.799 1.00 84.12 79 PHE A CA 1
ATOM 629 C C . PHE A 1 79 ? -3.466 0.127 6.905 1.00 84.12 79 PHE A C 1
ATOM 631 O O . PHE A 1 79 ? -2.676 -0.811 6.917 1.00 84.12 79 PHE A O 1
ATOM 638 N N . TYR A 1 80 ? -3.469 1.062 7.862 1.00 78.75 80 TYR A N 1
ATOM 639 C CA . TYR A 1 80 ? -2.511 1.037 8.974 1.00 78.75 80 TYR A CA 1
ATOM 640 C C . TYR A 1 80 ? -2.659 -0.216 9.840 1.00 78.75 80 TYR A C 1
ATOM 642 O O . TYR A 1 80 ? -1.654 -0.817 10.201 1.00 78.75 80 TYR A O 1
ATOM 650 N N . ARG A 1 81 ? -3.894 -0.648 10.123 1.00 84.62 81 ARG A N 1
ATOM 651 C CA . ARG A 1 81 ? -4.139 -1.876 10.888 1.00 84.62 81 ARG A CA 1
ATOM 652 C C . ARG A 1 81 ? -3.595 -3.108 10.162 1.00 84.62 81 ARG A C 1
ATOM 654 O O . ARG A 1 81 ? -2.887 -3.897 10.766 1.00 84.62 81 ARG A O 1
ATOM 661 N N . ILE A 1 82 ? -3.882 -3.242 8.868 1.00 84.31 82 ILE A N 1
ATOM 662 C CA . ILE A 1 82 ? -3.378 -4.342 8.031 1.00 84.31 82 ILE A CA 1
ATOM 663 C C . ILE A 1 82 ? -1.845 -4.320 7.980 1.00 84.31 82 ILE A C 1
ATOM 665 O O . ILE A 1 82 ? -1.206 -5.360 8.103 1.00 84.31 82 ILE A O 1
ATOM 669 N N . LEU A 1 83 ? -1.244 -3.135 7.851 1.00 80.31 83 LEU A N 1
ATOM 670 C CA . LEU A 1 83 ? 0.208 -2.985 7.859 1.00 80.31 83 LEU A CA 1
ATOM 671 C C . LEU A 1 83 ? 0.823 -3.466 9.184 1.00 80.31 83 LEU A C 1
ATOM 673 O O . LEU A 1 83 ? 1.851 -4.131 9.148 1.00 80.31 83 LEU A O 1
ATOM 677 N N . GLN A 1 84 ? 0.191 -3.175 10.325 1.00 76.38 84 GLN A N 1
ATOM 678 C CA . GLN A 1 84 ? 0.639 -3.651 11.641 1.00 76.38 84 GLN A CA 1
ATOM 679 C C . GLN A 1 84 ? 0.501 -5.170 11.819 1.00 76.38 84 GLN A C 1
ATOM 681 O O . GLN A 1 84 ? 1.330 -5.771 12.495 1.00 76.38 84 GLN A O 1
ATOM 686 N N . GLU A 1 85 ? -0.521 -5.790 11.226 1.00 79.31 85 GLU A N 1
ATOM 687 C CA . GLU A 1 85 ? -0.716 -7.247 11.280 1.00 79.31 85 GLU A CA 1
ATOM 688 C C . GLU A 1 85 ? 0.303 -7.987 10.400 1.00 79.31 85 GLU A C 1
ATOM 690 O O . GLU A 1 85 ? 0.879 -8.994 10.805 1.00 79.31 85 GLU A O 1
ATOM 695 N N . ILE A 1 86 ? 0.542 -7.478 9.188 1.00 73.69 86 ILE A N 1
ATOM 696 C CA . ILE A 1 86 ? 1.433 -8.109 8.205 1.00 73.69 86 ILE A CA 1
ATOM 697 C C . ILE A 1 86 ? 2.902 -7.856 8.545 1.00 73.69 86 ILE A C 1
ATOM 699 O O . ILE A 1 86 ? 3.752 -8.724 8.345 1.00 73.69 86 ILE A O 1
ATOM 703 N N . GLN A 1 87 ? 3.207 -6.659 9.040 1.00 67.94 87 GLN A N 1
ATOM 704 C CA . GLN A 1 87 ? 4.509 -6.316 9.576 1.00 67.94 87 GLN A CA 1
ATOM 705 C C . GLN A 1 87 ? 4.376 -6.237 11.097 1.00 67.94 87 GLN A C 1
ATOM 707 O O . GLN A 1 87 ? 4.235 -5.130 11.631 1.00 67.94 87 GLN A O 1
ATOM 712 N N . PRO A 1 88 ? 4.447 -7.375 11.819 1.00 59.94 88 PRO A N 1
ATOM 713 C CA . PRO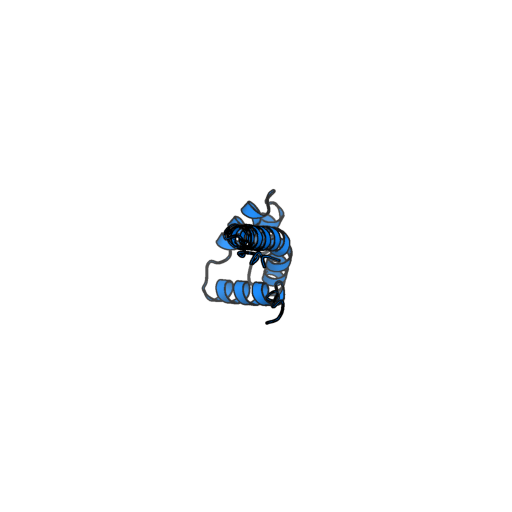 A 1 88 ? 4.679 -7.294 13.247 1.00 59.94 88 PRO A CA 1
ATOM 714 C C . PRO A 1 88 ? 5.926 -6.424 13.419 1.00 59.94 88 PRO A C 1
ATOM 716 O O . PRO A 1 88 ? 6.899 -6.615 12.668 1.00 59.94 88 PRO A O 1
ATOM 719 N N . PRO A 1 89 ? 5.909 -5.424 14.324 1.00 54.31 89 PRO A N 1
ATOM 720 C CA . PRO A 1 89 ? 7.129 -4.707 14.626 1.00 54.31 89 PRO A CA 1
ATOM 721 C C . PRO A 1 89 ? 8.146 -5.795 14.912 1.00 54.31 89 PRO A C 1
ATOM 723 O O . PRO A 1 89 ? 7.887 -6.700 15.709 1.00 54.31 89 PRO A O 1
ATOM 726 N N . THR A 1 90 ? 9.264 -5.769 14.199 1.00 49.28 90 THR A N 1
ATOM 727 C CA . THR A 1 90 ? 10.424 -6.545 14.600 1.00 49.28 90 THR A CA 1
ATOM 728 C C . THR A 1 90 ? 10.884 -5.892 15.902 1.00 49.28 90 THR A C 1
ATOM 730 O O . THR A 1 90 ? 11.819 -5.103 15.935 1.00 49.28 90 THR A O 1
ATOM 733 N N . CYS A 1 91 ? 10.132 -6.142 16.975 1.00 43.66 91 CYS A N 1
ATOM 734 C CA . CYS A 1 91 ? 10.597 -6.135 18.336 1.00 43.66 91 CYS A CA 1
ATOM 735 C C . CYS A 1 91 ? 11.589 -7.287 18.388 1.00 43.66 91 CYS A C 1
ATOM 737 O O . CYS A 1 91 ? 11.296 -8.364 18.900 1.00 43.66 91 CYS A O 1
ATOM 739 N N . GLU A 1 92 ? 12.766 -7.065 17.807 1.00 43.75 92 GLU A N 1
ATOM 740 C CA . GLU A 1 92 ? 13.924 -7.620 18.461 1.00 43.75 92 GLU A CA 1
ATOM 741 C C . GLU A 1 92 ? 13.976 -6.957 19.834 1.00 43.75 92 GLU A C 1
ATOM 743 O O . GLU A 1 92 ? 13.805 -5.746 19.990 1.00 43.75 92 GLU A O 1
ATOM 748 N N . SER A 1 93 ? 14.016 -7.848 20.811 1.00 45.69 93 SER A N 1
ATOM 749 C CA . SER A 1 93 ? 14.019 -7.615 22.237 1.00 45.6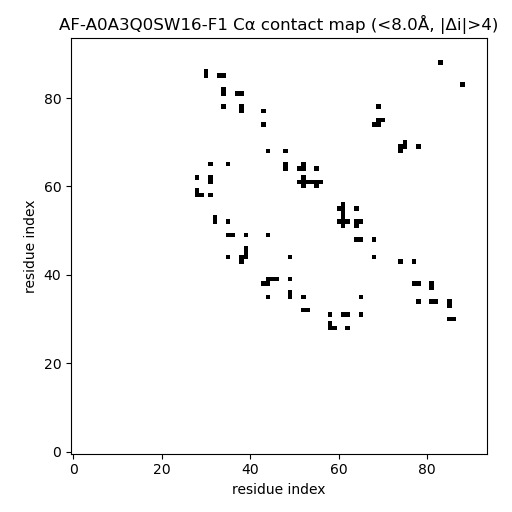9 93 SER A CA 1
ATOM 750 C C . SER A 1 93 ? 14.899 -6.438 22.658 1.00 45.69 93 SER A C 1
ATOM 752 O O . SER A 1 93 ? 15.926 -6.152 22.049 1.00 45.69 93 SER A O 1
ATOM 754 N N . MET A 1 94 ? 14.457 -5.834 23.762 1.00 36.84 94 MET A N 1
ATOM 755 C CA . MET A 1 94 ? 15.264 -5.177 24.795 1.00 36.84 94 MET A CA 1
ATOM 756 C C . MET A 1 94 ? 16.736 -5.586 24.830 1.00 36.84 94 MET A C 1
ATOM 758 O O . MET A 1 94 ? 16.988 -6.811 24.719 1.00 36.84 94 MET A O 1
#

Foldseek 3Di:
DDDDPPDDDPVPVVVVVVVVVVCVVVCLLVCLLVLLVQCVVVVLADVVLSVQLVPDPGSVSSVVSLVVSCPDPVSVVSSVVSCCVSCVPPCPDD

Mean predicted aligned error: 12.44 Å